Protein AF-A0A3S4KQR3-F1 (afdb_monomer_lite)

Sequence (135 aa):
MPHRGNVVDRVIEGAYEVVGVFDRIEEKRDAMQSLVLPPPARQALAQAALTYRYGDEHQPVTTADILTPRRREDYGKDLWSAYQTIQENMLKGGISGRSARGKRIHTHAIHSIDTDIKLNRALWVMAETLLESLR

Structure (mmCIF, N/CA/C/O backbone):
data_AF-A0A3S4KQR3-F1
#
_entry.id   AF-A0A3S4KQR3-F1
#
loop_
_atom_site.group_PDB
_atom_site.id
_atom_site.type_symbol
_atom_site.label_atom_id
_atom_site.label_alt_id
_atom_site.label_comp_id
_atom_site.label_asym_id
_atom_site.label_entity_id
_atom_site.label_seq_id
_atom_site.pdbx_PDB_ins_code
_atom_site.Cartn_x
_atom_site.Cartn_y
_atom_site.Cartn_z
_atom_site.occupancy
_atom_site.B_iso_or_equiv
_atom_site.auth_seq_id
_atom_site.auth_comp_id
_atom_site.auth_asym_id
_atom_site.auth_atom_id
_atom_site.pdbx_PDB_model_num
ATOM 1 N N . MET A 1 1 ? -29.773 23.445 -37.449 1.00 36.78 1 MET A N 1
ATOM 2 C CA . MET A 1 1 ? -29.630 22.204 -36.655 1.00 36.78 1 MET A CA 1
ATOM 3 C C . MET A 1 1 ? -28.129 21.928 -36.481 1.00 36.78 1 MET A C 1
ATOM 5 O O . MET A 1 1 ? -27.427 22.104 -37.463 1.00 36.78 1 MET A O 1
ATOM 9 N N . PRO A 1 2 ? -27.622 21.508 -35.309 1.00 41.12 2 PRO A N 1
ATOM 10 C CA . PRO A 1 2 ? -27.648 22.285 -34.062 1.00 41.12 2 PRO A CA 1
ATOM 11 C C . PRO A 1 2 ? -26.336 22.264 -33.217 1.00 41.12 2 PRO A C 1
ATOM 13 O O . PRO A 1 2 ? -25.526 21.354 -33.303 1.00 41.12 2 PRO A O 1
ATOM 16 N N . HIS A 1 3 ? -26.241 23.273 -32.339 1.00 39.50 3 HIS A N 1
ATOM 17 C CA . HIS A 1 3 ? -25.741 23.298 -30.946 1.00 39.50 3 HIS A CA 1
ATOM 18 C C . HIS A 1 3 ? -24.269 22.969 -30.591 1.00 39.50 3 HIS A C 1
ATOM 20 O O . HIS A 1 3 ? -23.909 21.850 -30.245 1.00 39.50 3 HIS A O 1
ATOM 26 N N . ARG A 1 4 ? -23.472 24.049 -30.464 1.00 45.78 4 ARG A N 1
ATOM 27 C CA . ARG A 1 4 ? -22.329 24.192 -29.534 1.00 45.78 4 ARG A CA 1
ATOM 28 C C . ARG A 1 4 ? -22.824 24.285 -28.082 1.00 45.78 4 ARG A C 1
ATOM 30 O O . ARG A 1 4 ? -22.742 25.338 -27.455 1.00 45.78 4 ARG A O 1
ATOM 37 N N . GLY A 1 5 ? -23.388 23.200 -27.576 1.00 43.41 5 GLY A N 1
ATOM 38 C CA . GLY A 1 5 ? -23.821 23.094 -26.191 1.00 43.41 5 GLY A CA 1
ATOM 39 C C . GLY A 1 5 ? -23.070 21.972 -25.497 1.00 43.41 5 GLY A C 1
ATOM 40 O O . GLY A 1 5 ? -23.108 20.837 -25.957 1.00 43.41 5 GLY A O 1
ATOM 41 N N . ASN A 1 6 ? -22.487 22.305 -24.349 1.00 45.47 6 ASN A N 1
ATOM 42 C CA . ASN A 1 6 ? -22.357 21.399 -23.215 1.00 45.47 6 ASN A CA 1
ATOM 43 C C . ASN A 1 6 ? -21.036 20.632 -22.985 1.00 45.47 6 ASN A C 1
ATOM 45 O O . ASN A 1 6 ? -21.008 19.411 -22.856 1.00 45.47 6 ASN A O 1
ATOM 49 N N . VAL A 1 7 ? -19.928 21.371 -22.859 1.00 46.19 7 VAL A N 1
ATOM 50 C CA . VAL A 1 7 ? -18.719 20.876 -22.157 1.00 46.19 7 VAL A CA 1
ATOM 51 C C . VAL A 1 7 ? -18.692 21.351 -20.695 1.00 46.19 7 VAL A C 1
ATOM 53 O O . VAL A 1 7 ? -17.913 20.849 -19.896 1.00 46.19 7 VAL A O 1
ATOM 56 N N . VAL A 1 8 ? -19.573 22.285 -20.319 1.00 43.06 8 VAL A N 1
ATOM 57 C CA . VAL A 1 8 ? -19.559 22.921 -18.994 1.00 43.06 8 VAL A CA 1
ATOM 58 C C . VAL A 1 8 ? -20.591 22.310 -18.032 1.00 43.06 8 VAL A C 1
ATOM 60 O O . VAL A 1 8 ? -20.283 22.221 -16.847 1.00 43.06 8 VAL A O 1
ATOM 63 N N . ASP A 1 9 ? -21.723 21.750 -18.489 1.00 39.97 9 ASP A N 1
ATOM 64 C CA . ASP A 1 9 ? -22.685 21.134 -17.549 1.00 39.97 9 ASP A CA 1
ATOM 65 C C . ASP A 1 9 ? -22.246 19.731 -17.095 1.00 39.97 9 ASP A C 1
ATOM 67 O O . ASP A 1 9 ? -22.599 19.304 -16.000 1.00 39.97 9 ASP A O 1
ATOM 71 N N . ARG A 1 10 ? -21.365 19.045 -17.846 1.00 45.94 10 ARG A N 1
ATOM 72 C CA . ARG A 1 10 ? -20.752 17.773 -17.396 1.00 45.94 10 ARG A CA 1
ATOM 73 C C . ARG A 1 10 ? -19.724 17.936 -16.273 1.00 45.94 10 ARG A C 1
ATOM 75 O O . ARG A 1 10 ? -19.326 16.945 -15.671 1.00 45.94 10 ARG A O 1
ATOM 8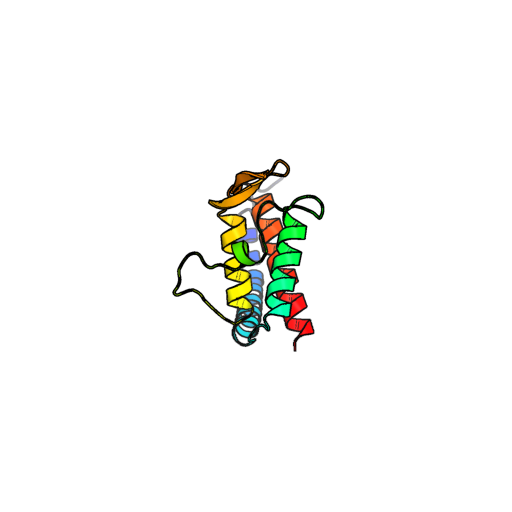2 N N . VAL A 1 11 ? -19.280 19.162 -15.997 1.00 50.12 11 VAL A N 1
ATOM 83 C CA . VAL A 1 11 ? -18.317 19.446 -14.920 1.00 50.12 11 VAL A CA 1
ATOM 84 C C . VAL A 1 11 ? -19.037 19.727 -13.598 1.00 50.12 11 VAL A C 1
ATOM 86 O O . VAL A 1 11 ? -18.478 19.478 -12.534 1.00 50.12 11 VAL A O 1
ATOM 89 N N . ILE A 1 12 ? -20.295 20.177 -13.645 1.00 43.34 12 ILE A N 1
ATOM 90 C CA . ILE A 1 12 ? -21.064 20.523 -12.441 1.00 43.34 12 ILE A CA 1
ATOM 91 C C . ILE A 1 12 ? -21.876 19.323 -11.929 1.00 43.34 12 ILE A C 1
ATOM 93 O O . ILE A 1 12 ? -21.999 19.149 -10.720 1.00 43.34 12 ILE A O 1
ATOM 97 N N . GLU A 1 13 ? -22.333 18.427 -12.808 1.00 44.50 13 GLU A N 1
ATOM 98 C CA . GLU A 1 13 ? -23.033 17.199 -12.390 1.00 44.50 13 GLU A CA 1
ATOM 99 C C . GLU A 1 13 ? -22.081 16.174 -11.740 1.00 44.50 13 GLU A C 1
ATOM 101 O O . GLU A 1 13 ? -22.450 15.482 -10.795 1.00 44.50 13 GLU A O 1
ATOM 106 N N . GLY A 1 14 ? -20.803 16.176 -12.143 1.00 43.69 14 GLY A N 1
ATOM 107 C CA . GLY A 1 14 ? -19.749 15.435 -11.449 1.00 43.69 14 GLY A CA 1
ATOM 108 C C . GLY A 1 14 ? -19.423 15.999 -10.064 1.00 43.69 14 GLY A C 1
ATOM 109 O O . GLY A 1 14 ? -19.020 15.244 -9.192 1.00 43.69 14 GLY A O 1
ATOM 110 N N . ALA A 1 15 ? -19.628 17.295 -9.810 1.00 45.69 15 ALA A N 1
ATOM 111 C CA . ALA A 1 15 ? -19.251 17.911 -8.537 1.00 45.69 15 ALA A CA 1
ATOM 112 C C . ALA A 1 15 ? -20.152 17.485 -7.360 1.00 45.69 15 ALA A C 1
ATOM 114 O O . ALA A 1 15 ? -19.666 17.432 -6.235 1.00 45.69 15 ALA A O 1
ATOM 115 N N . TYR A 1 16 ? -21.421 17.123 -7.595 1.00 39.41 16 TYR A N 1
ATOM 116 C CA . TYR A 1 16 ? -22.332 16.671 -6.529 1.00 39.41 16 TYR A CA 1
ATOM 117 C C . TYR A 1 16 ? -22.244 15.160 -6.235 1.00 39.41 16 TYR A C 1
ATOM 119 O O . TYR A 1 16 ? -22.359 14.776 -5.072 1.00 39.41 16 TYR A O 1
ATOM 127 N N . GLU A 1 17 ? -21.958 14.303 -7.226 1.00 52.72 17 GLU A N 1
ATOM 128 C CA . GLU A 1 17 ? -21.594 12.894 -6.964 1.00 52.72 17 GLU A CA 1
ATOM 129 C C . GLU A 1 17 ? -20.221 12.780 -6.286 1.00 52.72 17 GLU A C 1
ATOM 131 O O . GLU A 1 17 ? -20.015 11.930 -5.420 1.00 52.72 17 GLU A O 1
ATOM 136 N N . VAL A 1 18 ? -19.288 13.667 -6.635 1.00 51.22 18 VAL A N 1
ATOM 137 C CA . VAL A 1 18 ? -17.931 13.671 -6.084 1.00 51.22 18 VAL A CA 1
ATOM 138 C C . VAL A 1 18 ? -17.901 14.068 -4.601 1.00 51.22 18 VAL A C 1
ATOM 140 O O . VAL A 1 18 ? -17.107 13.493 -3.862 1.00 51.22 18 VAL A O 1
ATOM 143 N N . VAL A 1 19 ? -18.796 14.946 -4.121 1.00 56.25 19 VAL A N 1
ATOM 144 C CA . VAL A 1 19 ? -18.887 15.279 -2.680 1.00 56.25 19 VAL A CA 1
ATOM 145 C C . VAL A 1 19 ? -19.230 14.040 -1.841 1.00 56.25 19 VAL A C 1
ATOM 147 O O . VAL A 1 19 ? -18.502 13.723 -0.907 1.00 56.25 19 VAL A O 1
ATOM 150 N N . GLY A 1 20 ? -20.249 13.261 -2.227 1.00 60.88 20 GLY A N 1
ATOM 151 C CA . GLY A 1 20 ? -20.616 12.040 -1.492 1.00 60.88 20 GLY A CA 1
ATOM 152 C C . GLY A 1 20 ? -19.605 10.891 -1.631 1.00 60.88 20 GLY A C 1
ATOM 153 O O . GLY A 1 20 ? -19.560 9.989 -0.793 1.00 60.88 20 GLY A O 1
ATOM 154 N N . VAL A 1 21 ? -18.782 10.900 -2.684 1.00 67.50 21 VAL A N 1
ATOM 155 C CA . VAL A 1 21 ? -17.651 9.971 -2.831 1.00 67.50 21 VAL A CA 1
ATOM 156 C C . VAL A 1 21 ? -16.503 10.359 -1.899 1.00 67.50 21 VAL A C 1
ATOM 158 O O . VAL A 1 21 ? -15.882 9.466 -1.323 1.00 67.50 21 VAL A O 1
ATOM 161 N N . PHE A 1 22 ? -16.240 11.655 -1.707 1.00 71.75 22 PHE A N 1
ATOM 162 C CA . PHE A 1 22 ? -15.216 12.114 -0.769 1.00 71.75 22 PHE A CA 1
ATOM 163 C C . PHE A 1 22 ? -15.554 11.760 0.678 1.00 71.75 22 PHE A C 1
ATOM 165 O O . PHE A 1 22 ? -14.682 11.215 1.349 1.00 71.75 22 PHE A O 1
ATOM 172 N N . ASP A 1 23 ? -16.805 11.948 1.110 1.00 78.38 23 ASP A N 1
ATOM 173 C CA . ASP A 1 23 ? -17.236 11.576 2.468 1.00 78.38 23 ASP A CA 1
ATOM 174 C C . ASP A 1 23 ? -16.991 10.080 2.737 1.00 78.38 23 ASP A C 1
ATOM 176 O O . ASP A 1 23 ? -16.414 9.697 3.751 1.00 78.38 23 ASP A O 1
ATOM 180 N N . ARG A 1 24 ? -17.326 9.209 1.776 1.00 82.62 24 ARG A N 1
ATOM 181 C CA . ARG A 1 24 ? -17.087 7.758 1.895 1.00 82.62 24 ARG A CA 1
ATOM 182 C C . ARG A 1 24 ? -15.602 7.398 1.927 1.00 82.62 24 ARG A C 1
ATOM 184 O O . ARG A 1 24 ? -15.212 6.467 2.631 1.00 82.62 24 ARG A O 1
ATOM 191 N N . ILE A 1 25 ? -14.774 8.093 1.146 1.00 85.62 25 ILE A N 1
ATOM 192 C CA . ILE A 1 25 ? -13.316 7.905 1.159 1.00 85.62 25 ILE A CA 1
ATOM 193 C C . ILE A 1 25 ? -12.748 8.331 2.515 1.00 85.62 25 ILE A C 1
ATOM 195 O O . ILE A 1 25 ? -11.888 7.632 3.052 1.00 85.62 25 ILE A O 1
ATOM 199 N N . GLU A 1 26 ? -13.228 9.443 3.070 1.00 88.44 26 GLU A N 1
ATOM 200 C CA . GLU A 1 26 ? -12.821 9.944 4.381 1.00 88.44 26 GLU A CA 1
ATOM 201 C C . GLU A 1 26 ? -13.234 8.976 5.496 1.00 88.44 26 GLU A C 1
ATOM 203 O O . GLU A 1 26 ? -12.379 8.533 6.258 1.00 88.44 26 GLU A O 1
ATOM 208 N N . GLU A 1 27 ? -14.482 8.501 5.501 1.00 91.38 27 GLU A N 1
ATOM 209 C CA . GLU A 1 27 ? -14.955 7.480 6.445 1.00 91.38 27 GLU A CA 1
ATOM 210 C C . GLU A 1 27 ? -14.121 6.188 6.387 1.00 91.38 27 GLU A C 1
ATOM 212 O O . GLU A 1 27 ? -13.750 5.615 7.418 1.00 91.38 27 GLU A O 1
ATOM 217 N N . LYS A 1 28 ? -13.806 5.699 5.178 1.00 91.31 28 LYS A N 1
ATOM 218 C CA . LYS A 1 28 ? -12.972 4.499 4.999 1.00 91.31 28 LYS A CA 1
ATOM 219 C C . LYS A 1 28 ? -11.538 4.748 5.454 1.00 91.31 28 LYS A C 1
ATOM 221 O O . LYS A 1 28 ? -10.964 3.884 6.117 1.00 91.31 28 LYS A O 1
ATOM 226 N N . ARG A 1 29 ? -10.970 5.918 5.157 1.00 93.94 29 ARG A N 1
ATOM 227 C CA . ARG A 1 29 ? -9.656 6.326 5.665 1.00 93.94 29 ARG A CA 1
ATOM 228 C C . ARG A 1 29 ? -9.645 6.330 7.191 1.00 93.94 29 ARG A C 1
ATOM 230 O O . ARG A 1 29 ? -8.754 5.715 7.772 1.00 93.94 29 ARG A O 1
ATOM 237 N N . ASP A 1 30 ? -10.619 6.961 7.832 1.00 94.94 30 ASP A N 1
ATOM 238 C CA . ASP A 1 30 ? -10.702 7.058 9.293 1.00 94.94 30 ASP A CA 1
ATOM 239 C C . ASP A 1 30 ? -10.844 5.675 9.938 1.00 94.94 30 ASP A C 1
ATOM 241 O O . ASP A 1 30 ? -10.195 5.359 10.943 1.00 94.94 30 ASP A O 1
ATOM 245 N N . ALA A 1 31 ? -11.622 4.794 9.308 1.00 95.88 31 ALA A N 1
ATOM 246 C CA . ALA A 1 31 ? -11.728 3.399 9.709 1.00 95.88 31 ALA A CA 1
ATOM 247 C C . ALA A 1 31 ? -10.388 2.651 9.606 1.00 95.88 31 ALA A C 1
ATOM 249 O O . ALA A 1 31 ? -10.027 1.914 10.526 1.00 95.88 31 ALA A O 1
ATOM 250 N N . MET A 1 32 ? -9.637 2.843 8.517 1.00 96.50 32 MET A N 1
ATOM 251 C CA . MET A 1 32 ? -8.308 2.249 8.343 1.00 96.50 32 MET A CA 1
ATOM 252 C C . MET A 1 32 ? -7.284 2.822 9.333 1.00 96.50 32 MET A C 1
ATOM 254 O O . MET A 1 32 ? -6.439 2.074 9.819 1.00 96.50 32 MET A O 1
ATOM 258 N N . GLN A 1 33 ? -7.357 4.118 9.649 1.00 95.88 33 GLN A N 1
ATOM 259 C CA . GLN A 1 33 ? -6.495 4.770 10.644 1.00 95.88 33 GLN A CA 1
ATOM 260 C C . GLN A 1 33 ? -6.766 4.265 12.064 1.00 95.88 33 GLN A C 1
ATOM 262 O O . GLN A 1 33 ? -5.847 4.148 12.872 1.00 95.88 33 GLN A O 1
ATOM 267 N N . SER A 1 34 ? -8.019 3.926 12.360 1.00 96.00 34 SER A N 1
ATOM 268 C CA . SER A 1 34 ? -8.428 3.397 13.664 1.00 96.00 34 SER A CA 1
ATOM 269 C C . SER A 1 34 ? -8.044 1.925 13.868 1.00 96.00 34 SER A C 1
ATOM 271 O O . SER A 1 34 ? -7.976 1.453 15.004 1.00 96.00 34 SER A O 1
ATOM 273 N N . LEU A 1 35 ? -7.786 1.181 12.787 1.00 95.69 35 LEU A N 1
ATOM 274 C CA . LEU A 1 35 ? -7.445 -0.237 12.842 1.00 95.69 35 LEU A CA 1
ATOM 275 C C . LEU A 1 35 ? -5.928 -0.433 12.947 1.00 95.69 35 LEU A C 1
ATOM 277 O O . LEU A 1 35 ? -5.211 -0.334 11.951 1.00 95.69 35 LEU A O 1
ATOM 281 N N . VAL A 1 36 ? -5.442 -0.801 14.136 1.00 96.06 36 VAL A N 1
ATOM 282 C CA . VAL A 1 36 ? -4.063 -1.288 14.306 1.00 96.06 36 VAL A CA 1
ATOM 283 C C . VAL A 1 36 ? -3.892 -2.575 13.506 1.00 96.06 36 VAL A C 1
ATOM 285 O O . VAL A 1 36 ? -4.578 -3.562 13.759 1.00 96.06 36 VAL A O 1
ATOM 288 N N . LEU A 1 37 ? -2.960 -2.576 12.557 1.00 94.94 37 LEU A N 1
ATOM 289 C CA . LEU A 1 37 ? -2.766 -3.688 11.642 1.00 94.94 37 LEU A CA 1
ATOM 290 C C . LEU A 1 37 ? -1.786 -4.714 12.237 1.00 94.94 37 LEU A C 1
ATOM 292 O O . LEU A 1 37 ? -0.608 -4.390 12.433 1.00 94.94 37 LEU A O 1
ATOM 296 N N . PRO A 1 38 ? -2.214 -5.965 12.495 1.00 94.38 38 PRO A N 1
ATOM 297 C CA . PRO A 1 38 ? -1.314 -7.001 12.987 1.00 94.38 38 PRO A CA 1
ATOM 298 C C . PRO A 1 38 ? -0.162 -7.264 12.003 1.00 94.38 38 PRO A C 1
ATOM 300 O O . PRO A 1 38 ? -0.380 -7.221 10.787 1.00 94.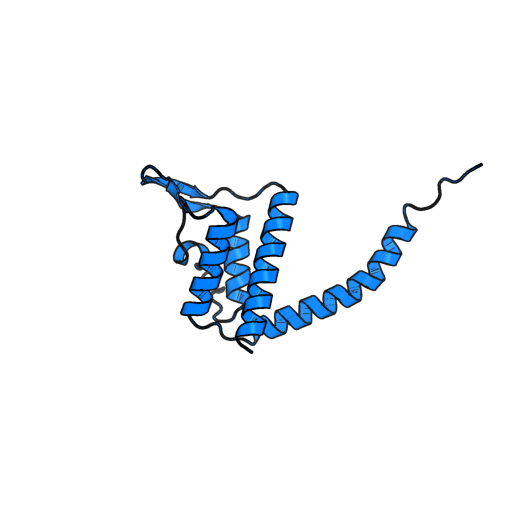38 38 PRO A O 1
ATOM 303 N N . PRO A 1 39 ? 1.052 -7.612 12.475 1.00 93.88 39 PRO A N 1
ATOM 304 C CA . PRO A 1 39 ? 2.193 -7.854 11.591 1.00 93.88 39 PRO A CA 1
ATOM 305 C C . PRO A 1 39 ? 1.934 -8.866 10.456 1.00 93.88 39 PRO A C 1
ATOM 307 O O . PRO A 1 39 ? 2.324 -8.562 9.326 1.00 93.88 39 PRO A O 1
ATOM 310 N N . PRO A 1 40 ? 1.236 -10.005 10.675 1.00 95.31 40 PRO A N 1
ATOM 311 C CA . PRO A 1 40 ? 0.914 -10.934 9.589 1.00 95.31 40 PRO A CA 1
ATOM 312 C C . PRO A 1 40 ? 0.010 -10.317 8.515 1.00 95.31 40 PRO A C 1
ATOM 314 O O . PRO A 1 40 ? 0.257 -10.496 7.327 1.00 95.31 40 PRO A O 1
ATOM 317 N N . ALA A 1 41 ? -0.995 -9.531 8.915 1.00 95.00 41 ALA A N 1
ATOM 318 C CA . ALA A 1 41 ? -1.893 -8.845 7.986 1.00 95.00 41 ALA A CA 1
ATOM 319 C C . ALA A 1 41 ? -1.158 -7.751 7.192 1.00 95.00 41 ALA A C 1
ATOM 321 O O . ALA A 1 41 ? -1.351 -7.616 5.985 1.00 95.00 41 ALA A O 1
ATOM 322 N N . ARG A 1 42 ? -0.238 -7.026 7.844 1.00 95.81 42 ARG A N 1
ATOM 323 C CA . ARG A 1 42 ? 0.646 -6.046 7.193 1.00 95.81 42 ARG A CA 1
ATOM 324 C C . ARG A 1 42 ? 1.536 -6.696 6.132 1.00 95.81 42 ARG A C 1
ATOM 326 O O . ARG A 1 42 ? 1.691 -6.148 5.043 1.00 95.81 42 ARG A O 1
ATOM 333 N N . GLN A 1 43 ? 2.100 -7.864 6.432 1.00 96.44 43 GLN A N 1
ATOM 334 C CA . GLN A 1 43 ? 2.892 -8.634 5.471 1.00 96.44 43 GLN A CA 1
ATOM 335 C C . GLN A 1 43 ? 2.036 -9.192 4.331 1.00 96.44 43 GLN A C 1
ATOM 337 O O . GLN A 1 43 ? 2.467 -9.131 3.183 1.00 96.44 43 GLN A O 1
ATOM 342 N N . ALA A 1 44 ? 0.828 -9.680 4.621 1.00 96.69 44 ALA A N 1
ATOM 343 C CA . ALA A 1 44 ? -0.095 -10.189 3.609 1.00 96.69 44 ALA A CA 1
ATOM 344 C C . ALA A 1 44 ? -0.514 -9.098 2.610 1.00 96.69 44 ALA A C 1
ATOM 346 O O . ALA A 1 44 ? -0.464 -9.328 1.403 1.00 96.69 44 ALA A O 1
ATOM 347 N N . LEU A 1 45 ? -0.833 -7.891 3.094 1.00 96.50 45 LEU A N 1
ATOM 348 C CA . LEU A 1 45 ? -1.138 -6.739 2.239 1.00 96.50 45 LEU A CA 1
ATOM 349 C C . LEU A 1 45 ? 0.044 -6.393 1.321 1.00 96.50 45 LEU A C 1
ATOM 351 O O . LEU A 1 45 ? -0.126 -6.228 0.114 1.00 96.50 45 LEU A O 1
ATOM 355 N N . ALA A 1 46 ? 1.254 -6.334 1.881 1.00 97.25 46 ALA A N 1
ATOM 356 C CA . ALA A 1 46 ? 2.471 -6.090 1.114 1.00 97.25 46 ALA A CA 1
ATOM 357 C C . ALA A 1 46 ? 2.724 -7.191 0.068 1.00 97.25 46 ALA A C 1
ATOM 359 O O . ALA A 1 46 ? 3.078 -6.894 -1.071 1.00 97.25 46 ALA A O 1
ATOM 360 N N . GLN A 1 47 ? 2.506 -8.459 0.419 1.00 97.38 47 GLN A N 1
ATOM 361 C CA . GLN A 1 47 ? 2.688 -9.572 -0.510 1.00 97.38 47 GLN A CA 1
ATOM 362 C C . GLN A 1 47 ? 1.678 -9.520 -1.662 1.00 97.38 47 GLN A C 1
ATOM 364 O O . GLN A 1 47 ? 2.061 -9.700 -2.820 1.00 97.38 47 GLN A O 1
ATOM 369 N N . ALA A 1 48 ? 0.408 -9.229 -1.371 1.00 96.75 48 ALA A N 1
ATOM 370 C CA . ALA A 1 48 ? -0.622 -9.049 -2.392 1.00 96.75 48 ALA A CA 1
ATOM 371 C C . ALA A 1 48 ? -0.260 -7.903 -3.352 1.00 96.75 48 ALA A C 1
ATOM 373 O O . ALA A 1 48 ? -0.360 -8.051 -4.570 1.00 96.75 48 ALA A O 1
ATOM 374 N N . ALA A 1 49 ? 0.257 -6.797 -2.813 1.00 96.69 49 ALA A N 1
ATOM 375 C CA . ALA A 1 49 ? 0.715 -5.657 -3.595 1.00 96.69 49 ALA A CA 1
ATOM 376 C C . ALA A 1 49 ? 1.890 -6.005 -4.532 1.00 96.69 49 ALA A C 1
ATOM 378 O O . ALA A 1 49 ? 1.864 -5.662 -5.718 1.00 96.69 49 ALA A O 1
ATOM 379 N N . LEU A 1 50 ? 2.907 -6.723 -4.038 1.00 96.44 50 LEU A N 1
ATOM 380 C CA . LEU A 1 50 ? 4.027 -7.176 -4.874 1.00 96.44 50 LEU A CA 1
ATOM 381 C C . LEU A 1 50 ? 3.564 -8.111 -5.986 1.00 96.44 50 LEU A C 1
ATOM 383 O O . LEU A 1 50 ? 3.966 -7.937 -7.135 1.00 96.44 50 LEU A O 1
ATOM 387 N N . THR A 1 51 ? 2.685 -9.048 -5.644 1.00 96.19 51 THR A N 1
ATOM 388 C CA . THR A 1 51 ? 2.121 -10.022 -6.581 1.00 96.19 51 THR A CA 1
ATOM 389 C C . THR A 1 51 ? 1.326 -9.325 -7.679 1.00 96.19 51 THR A C 1
ATOM 391 O O . THR A 1 51 ? 1.509 -9.615 -8.856 1.00 96.19 51 THR A O 1
ATOM 394 N N . TYR A 1 52 ? 0.525 -8.318 -7.331 1.00 94.88 52 TYR A N 1
ATOM 395 C CA . TYR A 1 52 ? -0.215 -7.535 -8.317 1.00 94.88 52 TYR A CA 1
ATOM 396 C C . TYR A 1 52 ? 0.699 -6.763 -9.278 1.00 94.88 52 TYR A C 1
ATOM 398 O O . TYR A 1 52 ? 0.413 -6.675 -10.470 1.00 94.88 52 TYR A O 1
ATOM 406 N N . ARG A 1 53 ? 1.809 -6.197 -8.784 1.00 93.19 53 ARG A N 1
ATOM 407 C CA . ARG A 1 53 ? 2.706 -5.380 -9.617 1.00 93.19 53 ARG A CA 1
ATOM 408 C C . ARG A 1 53 ? 3.690 -6.194 -10.451 1.00 93.19 53 ARG A C 1
ATOM 410 O O . ARG A 1 53 ? 4.019 -5.779 -11.560 1.00 93.19 53 ARG A O 1
ATOM 417 N N . TYR A 1 54 ? 4.226 -7.271 -9.892 1.00 92.56 54 TYR A N 1
ATOM 418 C CA . TYR A 1 54 ? 5.353 -8.006 -10.468 1.00 92.56 54 TYR A CA 1
ATOM 419 C C . TYR A 1 54 ? 5.008 -9.448 -10.854 1.00 92.56 54 TYR A C 1
ATOM 421 O O . TYR A 1 54 ? 5.812 -10.091 -11.524 1.00 92.56 54 TYR A O 1
ATOM 429 N N . GLY A 1 55 ? 3.832 -9.948 -10.469 1.00 93.44 55 GLY A N 1
ATOM 430 C CA . GLY A 1 55 ? 3.462 -11.354 -10.607 1.00 93.44 55 GLY A CA 1
ATOM 431 C C . GLY A 1 55 ? 4.125 -12.255 -9.560 1.00 93.44 55 GLY A C 1
ATOM 432 O O . GLY A 1 55 ? 4.779 -11.787 -8.620 1.00 93.44 55 GLY A O 1
ATOM 433 N N . ASP A 1 56 ? 3.944 -13.564 -9.746 1.00 90.44 56 ASP A N 1
ATOM 434 C CA . ASP A 1 56 ? 4.436 -14.612 -8.840 1.00 90.44 56 ASP A CA 1
ATOM 435 C C . ASP A 1 56 ? 5.867 -15.080 -9.148 1.00 90.44 56 ASP A C 1
ATOM 437 O O . ASP A 1 56 ? 6.499 -15.710 -8.305 1.00 90.44 56 ASP A O 1
ATOM 441 N N . GLU A 1 57 ? 6.396 -14.792 -10.342 1.00 88.06 57 GLU A N 1
ATOM 442 C CA . GLU A 1 57 ? 7.690 -15.333 -10.779 1.00 88.06 57 GLU A CA 1
ATOM 443 C C . GLU A 1 57 ? 8.878 -14.711 -10.033 1.00 88.06 57 GLU A C 1
ATOM 445 O O . GLU A 1 57 ? 9.566 -15.374 -9.259 1.00 88.06 57 GLU A O 1
ATOM 450 N N . HIS A 1 58 ? 9.159 -13.431 -10.298 1.00 92.25 58 HIS A N 1
ATOM 451 C CA . HIS A 1 58 ? 10.299 -12.726 -9.720 1.00 92.25 58 HIS A CA 1
ATOM 452 C C . HIS A 1 58 ? 9.899 -11.334 -9.255 1.00 92.25 58 HIS A C 1
ATOM 454 O O . HIS A 1 58 ? 9.610 -10.442 -10.056 1.00 92.25 58 HIS A O 1
ATOM 460 N N . GLN A 1 59 ? 9.984 -11.123 -7.946 1.00 95.25 59 GLN A N 1
ATOM 461 C CA . GLN A 1 59 ? 9.741 -9.834 -7.316 1.00 95.25 59 GLN A CA 1
ATOM 462 C C . GLN A 1 59 ? 11.094 -9.183 -6.999 1.00 95.25 59 GLN A C 1
ATOM 464 O O . GLN A 1 59 ? 11.906 -9.759 -6.273 1.00 95.25 59 GLN A O 1
ATOM 469 N N . PRO A 1 60 ? 11.393 -7.990 -7.546 1.00 94.50 60 PRO A N 1
ATOM 470 C CA . PRO A 1 60 ? 12.706 -7.378 -7.381 1.00 94.50 60 PRO A CA 1
ATOM 471 C C . PRO A 1 60 ? 12.961 -6.848 -5.968 1.00 94.50 60 PRO A C 1
ATOM 473 O O . PRO A 1 60 ? 14.107 -6.558 -5.633 1.00 94.50 60 PRO A O 1
ATOM 476 N N . VAL A 1 61 ? 11.910 -6.692 -5.169 1.00 96.62 61 VAL A N 1
ATOM 477 C CA . VAL A 1 61 ? 11.923 -6.139 -3.813 1.00 96.62 61 VAL A CA 1
ATOM 478 C C . VAL A 1 61 ? 11.104 -7.033 -2.894 1.00 96.62 61 VAL A C 1
ATOM 480 O O . VAL A 1 61 ? 10.233 -7.770 -3.353 1.00 96.62 61 VAL A O 1
ATOM 483 N N . THR A 1 62 ? 11.384 -6.961 -1.600 1.00 96.38 62 THR A N 1
ATOM 484 C CA . THR A 1 62 ? 10.695 -7.740 -0.570 1.00 96.38 62 THR A CA 1
ATOM 485 C C . THR A 1 62 ? 9.533 -6.964 0.044 1.00 96.38 62 THR A C 1
ATOM 487 O O . THR A 1 62 ? 9.423 -5.743 -0.094 1.00 96.38 62 THR A O 1
ATOM 490 N N . THR A 1 63 ? 8.675 -7.669 0.784 1.00 96.69 63 THR A N 1
ATOM 491 C CA . THR A 1 63 ? 7.609 -7.042 1.576 1.00 96.69 63 THR A CA 1
ATOM 492 C C . THR A 1 63 ? 8.172 -6.056 2.597 1.00 96.69 63 THR A C 1
ATOM 494 O O . THR A 1 63 ? 7.599 -4.990 2.787 1.00 96.69 63 THR A O 1
ATOM 497 N N . ALA A 1 64 ? 9.323 -6.354 3.208 1.00 95.25 64 ALA A N 1
ATOM 498 C CA . ALA A 1 64 ? 9.995 -5.446 4.135 1.00 95.25 64 ALA A CA 1
ATOM 499 C C . ALA A 1 64 ? 10.437 -4.143 3.449 1.00 95.25 64 ALA A C 1
ATOM 501 O O . ALA A 1 64 ? 10.259 -3.062 4.014 1.00 95.25 64 ALA A O 1
ATOM 502 N N . ASP A 1 65 ? 10.946 -4.233 2.217 1.00 95.62 65 ASP A N 1
ATOM 503 C CA . ASP A 1 65 ? 11.406 -3.063 1.467 1.00 95.62 65 ASP A CA 1
ATOM 504 C C . ASP A 1 65 ? 10.250 -2.102 1.159 1.00 95.62 65 ASP A C 1
ATOM 506 O O . ASP A 1 65 ? 10.378 -0.896 1.359 1.00 95.62 65 ASP A O 1
ATOM 510 N N . ILE A 1 66 ? 9.096 -2.625 0.726 1.00 96.00 66 ILE A N 1
ATOM 511 C CA . ILE A 1 66 ? 7.921 -1.791 0.420 1.00 96.00 66 ILE A CA 1
ATOM 512 C C . ILE A 1 66 ? 7.133 -1.360 1.663 1.00 96.00 66 ILE A C 1
ATOM 514 O O . ILE A 1 66 ? 6.344 -0.425 1.574 1.00 96.00 66 ILE A O 1
ATOM 518 N N . LEU A 1 67 ? 7.351 -2.002 2.815 1.00 96.00 67 LEU A N 1
ATOM 519 C CA . LEU A 1 67 ? 6.775 -1.620 4.110 1.00 96.00 67 LEU A CA 1
ATOM 520 C C . LEU A 1 67 ? 7.637 -0.629 4.895 1.00 96.00 67 LEU A C 1
ATOM 522 O O . LEU A 1 67 ? 7.215 -0.214 5.978 1.00 96.00 67 LEU A O 1
ATOM 526 N N . THR A 1 68 ? 8.819 -0.284 4.382 1.00 94.69 68 THR A N 1
ATOM 527 C CA . THR A 1 68 ? 9.726 0.700 4.975 1.00 94.69 68 THR A CA 1
ATOM 528 C C . THR A 1 68 ? 9.322 2.098 4.501 1.00 94.69 68 THR A C 1
ATOM 530 O O . THR A 1 68 ? 9.504 2.406 3.321 1.00 94.69 68 THR A O 1
ATOM 533 N N . PRO A 1 69 ? 8.779 2.965 5.375 1.00 92.62 69 PRO A N 1
ATOM 534 C CA . PRO A 1 69 ? 8.448 4.335 5.008 1.00 92.62 69 PRO A CA 1
ATOM 535 C C . PRO A 1 69 ? 9.700 5.121 4.618 1.00 92.62 69 PRO A C 1
ATOM 537 O O . PRO A 1 69 ? 10.800 4.873 5.123 1.00 92.62 69 PRO A O 1
ATOM 540 N N . ARG A 1 70 ? 9.534 6.102 3.726 1.00 89.50 70 ARG A N 1
ATOM 541 C CA . ARG A 1 70 ? 10.650 6.937 3.256 1.00 89.50 70 ARG A CA 1
ATOM 542 C C . ARG A 1 70 ? 11.182 7.878 4.331 1.00 89.50 70 ARG A C 1
ATOM 544 O O . ARG A 1 70 ? 12.360 8.229 4.284 1.00 89.50 70 ARG A O 1
ATOM 551 N N . ARG A 1 71 ? 10.337 8.280 5.285 1.00 87.44 71 ARG A N 1
ATOM 552 C CA . ARG A 1 71 ? 10.728 9.059 6.465 1.00 87.44 71 ARG A CA 1
ATOM 553 C C . ARG A 1 71 ? 10.460 8.253 7.724 1.00 87.44 71 ARG A C 1
ATOM 555 O O . ARG A 1 71 ? 9.492 7.505 7.804 1.00 87.44 71 ARG A O 1
ATOM 562 N N . ARG A 1 72 ? 11.335 8.386 8.721 1.00 79.25 72 ARG A N 1
ATOM 563 C CA . ARG A 1 72 ? 11.217 7.605 9.961 1.00 79.25 72 ARG A CA 1
ATOM 564 C C . ARG A 1 72 ? 10.038 8.050 10.826 1.00 79.25 72 ARG A C 1
ATOM 566 O O . ARG A 1 72 ? 9.522 7.237 11.582 1.00 79.25 72 ARG A O 1
ATOM 573 N N . GLU A 1 73 ? 9.605 9.299 10.712 1.00 82.50 73 GLU A N 1
ATOM 574 C CA . GLU A 1 73 ? 8.403 9.791 11.387 1.00 82.50 73 GLU A CA 1
ATOM 575 C C . GLU A 1 73 ? 7.097 9.166 10.860 1.00 82.50 73 GLU A C 1
ATOM 577 O O . GLU A 1 73 ? 6.119 9.117 11.598 1.00 82.50 73 GLU A O 1
ATOM 582 N N . ASP A 1 74 ? 7.099 8.600 9.648 1.00 82.69 74 ASP A N 1
ATOM 583 C CA . ASP A 1 74 ? 5.902 8.050 8.992 1.00 82.69 74 ASP A CA 1
ATOM 584 C C . ASP A 1 74 ? 5.628 6.576 9.370 1.00 82.69 74 ASP A C 1
ATOM 586 O O . ASP A 1 74 ? 4.808 5.898 8.746 1.00 82.69 74 ASP A O 1
ATOM 590 N N . TYR A 1 75 ? 6.316 6.033 10.385 1.00 80.75 75 TYR A N 1
ATOM 591 C CA . TYR A 1 75 ? 6.073 4.672 10.878 1.00 80.75 75 TYR A CA 1
ATOM 592 C C . TYR A 1 75 ? 4.743 4.574 11.635 1.00 80.75 75 TYR A C 1
ATOM 594 O O . TYR A 1 75 ? 4.693 4.548 12.865 1.00 80.75 75 TYR A O 1
ATOM 602 N N . GLY A 1 76 ? 3.655 4.435 10.883 1.00 86.81 76 GLY A N 1
ATOM 603 C CA . GLY A 1 76 ? 2.362 4.048 11.428 1.00 86.81 76 GLY A CA 1
ATOM 604 C C . GLY A 1 76 ? 2.227 2.537 11.637 1.00 86.81 76 GLY A C 1
ATOM 605 O O . GLY A 1 76 ? 2.906 1.707 11.008 1.00 86.81 76 GLY A O 1
ATOM 606 N N . LYS A 1 77 ? 1.344 2.180 12.572 1.00 92.06 77 LYS A N 1
ATOM 607 C CA . LYS A 1 77 ? 0.981 0.789 12.906 1.00 92.06 77 LYS A CA 1
ATOM 608 C C . LYS A 1 77 ? -0.408 0.414 12.397 1.00 92.06 77 LYS A C 1
ATOM 610 O O . LYS A 1 77 ? -0.778 -0.752 12.471 1.00 92.06 77 LYS A O 1
ATOM 615 N N . ASP A 1 78 ? -1.164 1.388 11.922 1.00 95.94 78 ASP A N 1
ATOM 616 C CA . ASP A 1 78 ? -2.510 1.232 11.401 1.00 95.94 78 ASP A CA 1
ATOM 617 C C . ASP A 1 78 ? -2.522 0.828 9.918 1.00 95.94 78 ASP A C 1
ATOM 619 O O . ASP A 1 78 ? -1.506 0.889 9.211 1.00 95.94 78 ASP A O 1
ATOM 623 N N . LEU A 1 79 ? -3.687 0.375 9.458 1.00 96.69 79 LEU A N 1
ATOM 624 C CA . LEU A 1 79 ? -3.889 -0.075 8.085 1.00 96.69 79 LEU A CA 1
ATOM 625 C C . LEU A 1 79 ? -3.690 1.056 7.073 1.00 96.69 79 LEU A C 1
ATOM 627 O O . LEU A 1 79 ? -3.088 0.827 6.023 1.00 96.69 79 LEU A O 1
ATOM 631 N N . TRP A 1 80 ? -4.130 2.271 7.401 1.00 96.00 80 TRP A N 1
ATOM 632 C CA . TRP A 1 80 ? -3.977 3.428 6.520 1.00 96.00 80 TRP A CA 1
ATOM 633 C C . TRP A 1 80 ? -2.503 3.738 6.252 1.00 96.00 80 TRP A C 1
ATOM 635 O O . TRP A 1 80 ? -2.083 3.862 5.103 1.00 96.00 80 TRP A O 1
ATOM 645 N N . SER A 1 81 ? -1.691 3.791 7.304 1.00 95.19 81 SER A N 1
ATOM 646 C CA . SER A 1 81 ? -0.255 4.040 7.210 1.00 95.19 81 SER A CA 1
ATOM 647 C C . SER A 1 81 ? 0.477 2.938 6.442 1.00 95.19 81 SER A C 1
ATOM 649 O O . SER A 1 81 ? 1.387 3.227 5.659 1.00 95.19 81 SER A O 1
ATOM 651 N N . ALA A 1 82 ? 0.076 1.673 6.617 1.00 95.94 82 ALA A N 1
ATOM 652 C CA . ALA A 1 82 ? 0.623 0.559 5.844 1.00 95.94 82 ALA A CA 1
ATOM 653 C C . ALA A 1 82 ? 0.276 0.677 4.350 1.00 95.94 82 ALA A C 1
ATOM 655 O O . ALA A 1 82 ? 1.173 0.573 3.511 1.00 95.94 82 ALA A O 1
ATOM 656 N N . TYR A 1 83 ? -0.992 0.949 4.026 1.00 95.50 83 TYR A N 1
ATOM 657 C CA . TYR A 1 83 ? -1.460 1.194 2.660 1.00 95.50 83 TYR A CA 1
ATOM 658 C C . TYR A 1 83 ? -0.693 2.350 2.001 1.00 95.50 83 TYR A C 1
ATOM 660 O O . TYR A 1 83 ? -0.110 2.164 0.932 1.00 95.50 83 TYR A O 1
ATOM 668 N N . GLN A 1 84 ? -0.607 3.503 2.670 1.00 95.12 84 GLN A N 1
ATOM 669 C CA . GLN A 1 84 ? 0.100 4.684 2.168 1.00 95.12 84 GLN A CA 1
ATOM 670 C C . GLN A 1 84 ? 1.585 4.409 1.926 1.00 95.12 84 GLN A C 1
ATOM 672 O O . GLN A 1 84 ? 2.123 4.786 0.887 1.00 95.12 84 GLN A O 1
ATOM 677 N N . THR A 1 85 ? 2.244 3.708 2.852 1.00 96.75 85 THR A N 1
ATOM 678 C CA . THR A 1 85 ? 3.663 3.351 2.713 1.00 96.75 85 THR A CA 1
ATOM 679 C C . THR A 1 85 ? 3.892 2.471 1.486 1.00 96.75 85 THR A C 1
ATOM 681 O O . THR A 1 85 ? 4.790 2.742 0.688 1.00 96.75 85 THR A O 1
ATOM 684 N N . ILE A 1 86 ? 3.064 1.436 1.307 1.00 96.50 86 ILE A N 1
ATOM 685 C CA . ILE A 1 86 ? 3.140 0.528 0.156 1.00 96.50 86 ILE A CA 1
ATOM 686 C C . ILE A 1 86 ? 2.899 1.302 -1.142 1.00 96.50 86 ILE A C 1
ATOM 688 O O . ILE A 1 86 ? 3.688 1.188 -2.082 1.00 96.50 86 ILE A O 1
ATOM 692 N N . GLN A 1 87 ? 1.844 2.116 -1.181 1.00 95.44 87 GLN A N 1
ATOM 693 C CA . GLN A 1 87 ? 1.467 2.912 -2.342 1.00 95.44 87 GLN A CA 1
ATOM 694 C C . GLN A 1 87 ? 2.596 3.856 -2.758 1.00 95.44 87 GLN A C 1
ATOM 696 O O . GLN A 1 87 ? 3.061 3.797 -3.898 1.00 95.44 87 GLN A O 1
ATOM 701 N N . GLU A 1 88 ? 3.130 4.642 -1.825 1.00 95.00 88 GLU A N 1
ATOM 702 C CA . GLU A 1 88 ? 4.205 5.586 -2.111 1.00 95.00 88 GLU A CA 1
ATOM 703 C C . GLU A 1 88 ? 5.458 4.869 -2.627 1.00 95.00 88 GLU A C 1
ATOM 705 O O . GLU A 1 88 ? 6.086 5.293 -3.605 1.00 95.00 88 GLU A O 1
ATOM 710 N N . ASN A 1 89 ? 5.836 3.771 -1.976 1.00 96.00 89 ASN A N 1
ATOM 711 C CA . ASN A 1 89 ? 6.995 2.979 -2.357 1.00 96.00 89 ASN A CA 1
ATOM 712 C C . ASN A 1 89 ? 6.841 2.390 -3.757 1.00 96.00 89 ASN A C 1
ATOM 714 O O . ASN A 1 89 ? 7.774 2.449 -4.568 1.00 96.00 89 ASN A O 1
ATOM 718 N N . MET A 1 90 ? 5.653 1.892 -4.083 1.00 94.12 90 MET A N 1
ATOM 719 C CA . MET A 1 90 ? 5.408 1.315 -5.390 1.00 94.12 90 MET A CA 1
ATOM 720 C C . MET A 1 90 ? 5.333 2.377 -6.490 1.00 94.12 90 MET A C 1
ATOM 722 O O . MET A 1 90 ? 5.944 2.189 -7.543 1.00 94.12 90 MET A O 1
ATOM 726 N N . LEU A 1 91 ? 4.676 3.508 -6.253 1.00 93.44 91 LEU A N 1
ATOM 727 C CA . LEU A 1 91 ? 4.563 4.563 -7.257 1.00 93.44 91 LEU A CA 1
ATOM 728 C C . LEU A 1 91 ? 5.883 5.272 -7.523 1.00 93.44 91 LEU A C 1
ATOM 730 O O . LEU A 1 91 ? 6.294 5.411 -8.675 1.00 93.44 91 LEU A O 1
ATOM 734 N N . LYS A 1 92 ? 6.574 5.705 -6.466 1.00 94.56 92 LYS A N 1
ATOM 735 C CA . LYS A 1 92 ? 7.788 6.518 -6.606 1.00 94.56 92 LYS A CA 1
ATOM 736 C C . LYS A 1 92 ? 9.026 5.692 -6.963 1.00 94.56 92 LYS A C 1
ATOM 738 O O . LYS A 1 92 ? 10.005 6.258 -7.440 1.00 94.56 92 LYS A O 1
ATOM 743 N N . GLY A 1 93 ? 9.016 4.375 -6.741 1.00 94.00 93 GLY A N 1
ATOM 744 C CA . GLY A 1 93 ? 10.166 3.512 -7.025 1.00 94.00 93 GLY A CA 1
ATOM 745 C C . GLY A 1 93 ? 11.434 3.924 -6.259 1.00 94.00 93 GLY A C 1
ATOM 746 O O . GLY A 1 93 ? 11.372 4.466 -5.161 1.00 94.00 93 GLY A O 1
ATOM 747 N N . GLY A 1 94 ? 12.619 3.658 -6.800 1.00 94.25 94 GLY A N 1
ATOM 748 C CA . GLY A 1 94 ? 13.904 3.971 -6.161 1.00 94.25 94 GLY A CA 1
ATOM 749 C C . GLY A 1 94 ? 14.297 3.019 -5.025 1.00 94.25 94 GLY A C 1
ATOM 750 O O . GLY A 1 94 ? 15.356 3.182 -4.420 1.00 94.25 94 GLY A O 1
ATOM 751 N N . ILE A 1 95 ? 13.492 1.993 -4.761 1.00 95.81 95 ILE A N 1
ATOM 752 C CA . ILE A 1 95 ? 13.761 0.975 -3.743 1.00 95.81 95 ILE A CA 1
ATOM 753 C C . ILE A 1 95 ? 14.878 0.068 -4.247 1.00 95.81 95 ILE A C 1
ATOM 755 O O . ILE A 1 95 ? 14.832 -0.387 -5.392 1.00 95.81 95 ILE A O 1
ATOM 759 N N . SER A 1 96 ? 15.886 -0.182 -3.412 1.00 95.06 96 SER A N 1
ATOM 760 C CA . SER A 1 96 ? 16.959 -1.109 -3.766 1.00 95.06 96 SER A CA 1
ATOM 761 C C . SER A 1 96 ? 16.419 -2.536 -3.821 1.00 95.06 96 SER A C 1
ATOM 763 O O . SER A 1 96 ? 15.723 -2.974 -2.915 1.00 95.06 96 SER A O 1
ATOM 765 N N . GLY A 1 97 ? 16.751 -3.251 -4.889 1.00 94.44 97 GLY A N 1
ATOM 766 C CA . GLY A 1 97 ? 16.265 -4.596 -5.145 1.00 94.44 97 GLY A CA 1
ATOM 767 C C . GLY A 1 97 ? 17.281 -5.454 -5.889 1.00 94.44 97 GLY A C 1
ATOM 768 O O . GLY A 1 97 ? 18.428 -5.048 -6.124 1.00 94.44 97 GLY A O 1
ATOM 769 N N . ARG A 1 98 ? 16.858 -6.651 -6.295 1.00 95.12 98 ARG A N 1
ATOM 770 C CA . ARG A 1 98 ? 17.654 -7.569 -7.117 1.00 95.12 98 ARG A CA 1
ATOM 771 C C . ARG A 1 98 ? 16.891 -8.008 -8.359 1.00 95.12 98 ARG A C 1
ATOM 773 O O . ARG A 1 98 ? 15.701 -8.289 -8.309 1.00 95.12 98 ARG A O 1
ATOM 780 N N . SER A 1 99 ? 17.580 -8.071 -9.493 1.00 92.94 99 SER A N 1
ATOM 781 C CA . SER A 1 99 ? 17.013 -8.657 -10.711 1.00 92.94 99 SER A CA 1
ATOM 782 C C . SER A 1 99 ? 16.896 -10.179 -10.590 1.00 92.94 99 SER A C 1
ATOM 784 O O . SER A 1 99 ? 17.527 -10.779 -9.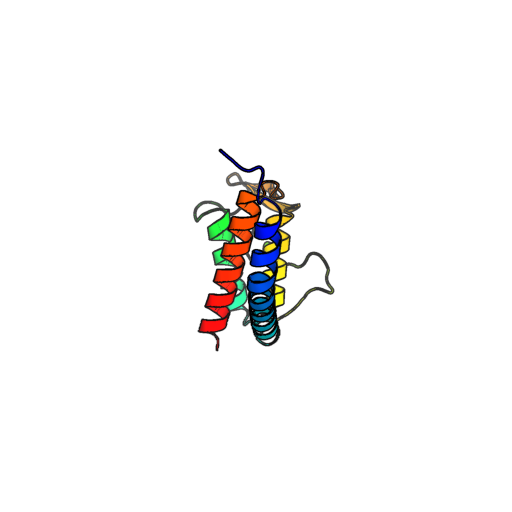720 1.00 92.94 99 SER A O 1
ATOM 786 N N . ALA A 1 100 ? 16.181 -10.816 -11.521 1.00 91.25 100 ALA A N 1
ATOM 787 C CA . ALA A 1 100 ? 16.100 -12.279 -11.610 1.00 91.25 100 ALA A CA 1
ATOM 788 C C . ALA A 1 100 ? 17.481 -12.956 -11.753 1.00 91.25 100 ALA A C 1
ATOM 790 O O . ALA A 1 100 ? 17.659 -14.113 -11.400 1.00 91.25 100 ALA A O 1
ATOM 791 N N . ARG A 1 101 ? 18.496 -12.217 -12.229 1.00 93.19 101 ARG A N 1
ATOM 792 C CA . ARG A 1 101 ? 19.897 -12.672 -12.325 1.00 93.19 101 ARG A CA 1
ATOM 793 C C . ARG A 1 101 ? 20.747 -12.298 -11.100 1.00 93.19 101 ARG A C 1
ATOM 795 O O . ARG A 1 101 ? 21.968 -12.379 -11.154 1.00 93.19 101 ARG A O 1
ATOM 802 N N . GLY A 1 102 ? 20.134 -11.799 -10.027 1.00 91.06 102 GLY A N 1
ATOM 803 C CA . GLY A 1 102 ? 20.803 -11.424 -8.777 1.00 91.06 102 GLY A CA 1
ATOM 804 C C . GLY A 1 102 ? 21.551 -10.083 -8.790 1.00 91.06 102 GLY A C 1
ATOM 805 O O . GLY A 1 102 ? 22.148 -9.717 -7.776 1.00 91.06 102 GLY A O 1
ATOM 806 N N . LYS A 1 103 ? 21.518 -9.317 -9.891 1.00 95.50 103 LYS A N 1
ATOM 807 C CA . LYS A 1 103 ? 22.180 -8.002 -9.982 1.00 95.50 103 LYS A CA 1
ATOM 808 C C . LYS A 1 103 ? 21.436 -6.973 -9.127 1.00 95.50 103 LYS A C 1
ATOM 810 O O . LYS A 1 103 ? 20.208 -6.929 -9.162 1.00 95.50 103 LYS A O 1
ATOM 815 N N . ARG A 1 104 ? 22.170 -6.108 -8.415 1.00 95.94 104 ARG A N 1
ATOM 816 C CA . ARG A 1 104 ? 21.589 -4.959 -7.697 1.00 95.94 104 ARG A CA 1
ATOM 817 C C . ARG A 1 104 ? 20.922 -3.999 -8.681 1.00 95.94 104 ARG A C 1
ATOM 819 O O . ARG A 1 104 ? 21.539 -3.609 -9.673 1.00 95.94 104 ARG A O 1
ATOM 826 N N . ILE A 1 105 ? 19.687 -3.620 -8.383 1.00 96.38 105 ILE A N 1
ATOM 827 C CA . ILE A 1 105 ? 18.885 -2.676 -9.166 1.00 96.38 105 ILE A CA 1
ATOM 828 C C . ILE A 1 105 ? 18.147 -1.712 -8.234 1.00 96.38 105 ILE A C 1
ATOM 830 O O . ILE A 1 105 ? 18.110 -1.918 -7.020 1.00 96.38 105 ILE A O 1
ATOM 834 N N . HIS A 1 106 ? 17.539 -0.684 -8.816 1.00 96.50 106 HIS A N 1
ATOM 835 C CA . HIS A 1 106 ? 16.503 0.108 -8.164 1.00 96.50 106 HIS A CA 1
ATOM 836 C C . HIS A 1 106 ? 15.186 -0.071 -8.915 1.00 96.50 106 HIS A C 1
ATOM 838 O O . HIS A 1 106 ? 15.186 -0.202 -10.140 1.00 96.50 106 HIS A O 1
ATOM 844 N N . THR A 1 107 ? 14.068 -0.090 -8.192 1.00 94.75 107 THR A N 1
ATOM 845 C CA . THR A 1 107 ? 12.743 -0.087 -8.819 1.00 94.75 107 THR A CA 1
ATOM 846 C C . THR A 1 107 ? 12.518 1.219 -9.575 1.00 94.75 107 THR A C 1
ATOM 848 O O . THR A 1 107 ? 12.981 2.279 -9.159 1.00 94.75 107 THR A O 1
ATOM 851 N N . HIS A 1 108 ? 11.803 1.164 -10.694 1.00 92.88 108 HIS A N 1
ATOM 852 C CA . HIS A 1 108 ? 11.443 2.366 -11.443 1.00 92.88 108 HIS A CA 1
ATOM 853 C C . HIS A 1 108 ? 10.145 2.974 -10.908 1.00 92.88 108 HIS A C 1
ATOM 855 O O . HIS A 1 108 ? 9.251 2.251 -10.449 1.00 92.88 108 HIS A O 1
ATOM 861 N N . ALA A 1 109 ? 10.053 4.301 -10.974 1.00 93.44 109 ALA A N 1
ATOM 862 C CA . ALA A 1 109 ? 8.808 5.012 -10.733 1.00 93.44 109 ALA A CA 1
ATOM 863 C C . ALA A 1 109 ? 7.779 4.670 -11.821 1.00 93.44 109 ALA A C 1
ATOM 865 O O . ALA A 1 109 ? 8.135 4.360 -12.962 1.00 93.44 109 ALA A O 1
ATOM 866 N N . ILE A 1 110 ? 6.500 4.724 -11.465 1.00 91.25 110 ILE A N 1
ATOM 867 C CA . ILE A 1 110 ? 5.407 4.590 -12.425 1.00 91.25 110 ILE A CA 1
ATOM 868 C C . ILE A 1 110 ? 5.132 5.974 -13.013 1.00 91.25 110 ILE A C 1
ATOM 870 O O . ILE A 1 110 ? 4.781 6.900 -12.293 1.00 91.25 110 ILE A O 1
ATOM 874 N N . HIS A 1 111 ? 5.316 6.113 -14.327 1.00 88.69 111 HIS A N 1
ATOM 875 C CA . HIS A 1 111 ? 5.078 7.371 -15.050 1.00 88.69 111 HIS A CA 1
ATOM 876 C C . HIS A 1 111 ? 3.796 7.357 -15.893 1.00 88.69 111 HIS A C 1
ATOM 878 O O . HIS A 1 111 ? 3.354 8.403 -16.358 1.00 88.69 111 HIS A O 1
ATOM 884 N N . SER A 1 112 ? 3.205 6.180 -16.116 1.00 89.12 112 SER A N 1
ATOM 885 C CA . SER A 1 112 ? 1.940 6.055 -16.841 1.00 89.12 112 SER A CA 1
ATOM 886 C C . SER A 1 112 ? 0.772 6.299 -15.893 1.00 89.12 112 SER A C 1
ATOM 888 O O . SER A 1 112 ? 0.636 5.586 -14.899 1.00 89.12 112 SER A O 1
ATOM 890 N N . ILE A 1 113 ? -0.081 7.262 -16.249 1.00 79.38 113 ILE A N 1
ATOM 891 C CA . ILE A 1 113 ? -1.313 7.590 -15.519 1.00 79.38 113 ILE A CA 1
ATOM 892 C C . ILE A 1 113 ? -2.221 6.356 -15.418 1.00 79.38 113 ILE A C 1
ATOM 894 O O . ILE A 1 113 ? -2.737 6.061 -14.346 1.00 79.38 113 ILE A O 1
ATOM 898 N N . ASP A 1 114 ? -2.369 5.578 -16.494 1.00 83.06 114 ASP A N 1
ATOM 899 C CA . ASP A 1 114 ? -3.224 4.385 -16.485 1.00 83.06 114 ASP A CA 1
ATOM 900 C C . ASP A 1 114 ? -2.716 3.311 -15.517 1.00 83.06 114 ASP A C 1
ATOM 902 O O . ASP A 1 114 ? -3.500 2.681 -14.804 1.00 83.06 114 ASP A O 1
ATOM 906 N N . THR A 1 115 ? -1.400 3.090 -15.481 1.00 86.25 115 THR A N 1
ATOM 907 C CA . THR A 1 115 ? -0.782 2.130 -14.556 1.00 86.25 115 THR A CA 1
ATOM 908 C C . THR A 1 115 ? -0.873 2.618 -13.112 1.00 86.25 115 THR A C 1
ATOM 910 O O . THR A 1 115 ? -1.144 1.817 -12.219 1.00 86.25 115 THR A O 1
ATOM 913 N N . ASP A 1 116 ? -0.682 3.919 -12.890 1.00 85.00 116 ASP A N 1
ATOM 914 C CA . ASP A 1 116 ? -0.826 4.564 -11.585 1.00 85.00 116 ASP A CA 1
ATOM 915 C C . ASP A 1 116 ? -2.257 4.407 -11.043 1.00 85.00 116 ASP A C 1
ATOM 917 O O . ASP A 1 116 ? -2.458 3.828 -9.974 1.00 85.00 116 ASP A O 1
ATOM 921 N N . ILE A 1 117 ? -3.271 4.782 -11.832 1.00 85.12 117 ILE A N 1
ATOM 922 C CA . ILE A 1 117 ? -4.690 4.632 -11.470 1.00 85.12 117 ILE A CA 1
ATOM 923 C C . ILE A 1 117 ? -5.032 3.169 -11.156 1.00 85.12 117 ILE A C 1
ATOM 925 O O . ILE A 1 117 ? -5.687 2.889 -10.150 1.00 85.12 117 ILE A O 1
ATOM 929 N N . LYS A 1 118 ? -4.585 2.218 -11.989 1.00 88.75 118 LYS A N 1
ATOM 930 C CA . LYS A 1 118 ? -4.857 0.785 -11.782 1.00 88.75 118 LYS A CA 1
ATOM 931 C C . LYS A 1 118 ? -4.212 0.246 -10.513 1.00 88.75 118 LYS A C 1
ATOM 933 O O . LYS A 1 118 ? -4.841 -0.550 -9.819 1.00 88.75 118 LYS A O 1
ATOM 938 N N . LEU A 1 119 ? -2.973 0.635 -10.221 1.00 91.12 119 LEU A N 1
ATOM 939 C CA . LEU A 1 119 ? -2.295 0.198 -9.007 1.00 91.12 119 LEU A CA 1
ATOM 940 C C . LEU A 1 119 ? -2.930 0.824 -7.765 1.00 91.12 119 LEU A C 1
ATOM 942 O O . LEU A 1 119 ? -3.246 0.092 -6.833 1.00 91.12 119 LEU A O 1
ATOM 946 N N . ASN A 1 120 ? -3.184 2.133 -7.769 1.00 90.75 120 ASN A N 1
ATOM 947 C CA . ASN A 1 120 ? -3.829 2.812 -6.644 1.00 90.75 120 ASN A CA 1
ATOM 948 C C . ASN A 1 120 ? -5.198 2.210 -6.333 1.00 90.75 120 ASN A C 1
ATOM 950 O O . ASN A 1 120 ? -5.486 1.899 -5.180 1.00 90.75 120 ASN A O 1
ATOM 954 N N . ARG A 1 121 ? -6.016 1.959 -7.363 1.00 90.31 121 ARG A N 1
ATOM 955 C CA . ARG A 1 121 ? -7.320 1.314 -7.189 1.00 90.31 121 ARG A CA 1
ATOM 956 C C . ARG A 1 121 ? -7.192 -0.093 -6.607 1.00 90.31 121 ARG A C 1
ATOM 958 O O . ARG A 1 121 ? -7.962 -0.448 -5.722 1.00 90.31 121 ARG A O 1
ATOM 965 N N . ALA A 1 122 ? -6.242 -0.892 -7.089 1.00 93.06 122 ALA A N 1
ATOM 966 C CA . ALA A 1 122 ? -6.032 -2.241 -6.573 1.00 93.06 122 ALA A CA 1
ATOM 967 C C . ALA A 1 122 ? -5.586 -2.227 -5.104 1.00 93.06 122 ALA A C 1
ATOM 969 O O . ALA A 1 122 ? -6.150 -2.957 -4.294 1.00 93.06 122 ALA A O 1
ATOM 970 N N . LEU A 1 123 ? -4.632 -1.363 -4.746 1.00 94.00 123 LEU A N 1
ATOM 971 C CA . LEU A 1 123 ? -4.158 -1.221 -3.368 1.00 94.00 123 LEU A CA 1
ATOM 972 C C . LEU A 1 123 ? -5.271 -0.748 -2.424 1.00 94.00 123 LEU A C 1
ATOM 974 O O . LEU A 1 123 ? -5.373 -1.261 -1.311 1.00 94.00 123 LEU A O 1
ATOM 978 N N . TRP A 1 124 ? -6.124 0.177 -2.876 1.00 94.38 124 TRP A N 1
ATOM 979 C CA . TRP A 1 124 ? -7.283 0.634 -2.108 1.00 94.38 124 TRP A CA 1
ATOM 980 C C . TRP A 1 124 ? -8.255 -0.513 -1.823 1.00 94.38 124 TRP A C 1
ATOM 982 O O . TRP A 1 124 ? -8.584 -0.771 -0.669 1.00 94.38 124 TRP A O 1
ATOM 992 N N . VAL A 1 125 ? -8.646 -1.265 -2.858 1.00 94.31 125 VAL A N 1
ATOM 993 C CA . VAL A 1 125 ? -9.566 -2.406 -2.717 1.00 94.31 125 VAL A CA 1
ATOM 994 C C . VAL A 1 125 ? -8.977 -3.494 -1.812 1.00 94.31 125 VAL A C 1
ATOM 996 O O . VAL A 1 125 ? -9.698 -4.066 -0.995 1.00 94.31 125 VAL A O 1
ATOM 999 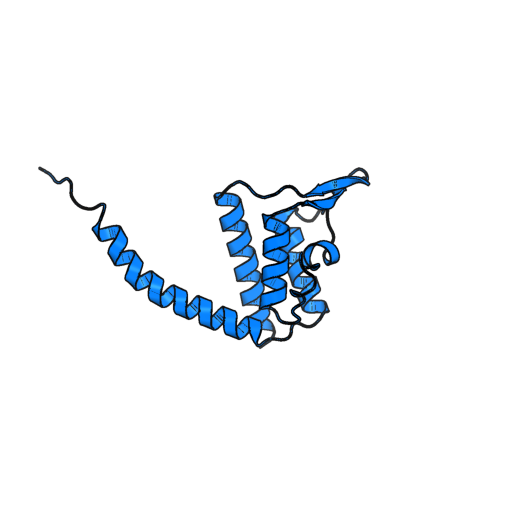N N . MET A 1 126 ? -7.671 -3.769 -1.904 1.00 95.88 126 MET A N 1
ATOM 1000 C CA . MET A 1 126 ? -6.997 -4.703 -0.991 1.00 95.88 126 MET A CA 1
ATOM 1001 C C . MET A 1 126 ? -7.084 -4.234 0.465 1.00 95.88 126 MET A C 1
ATOM 1003 O O . MET A 1 126 ? -7.369 -5.042 1.349 1.00 95.88 126 MET A O 1
ATOM 1007 N N . ALA A 1 127 ? -6.865 -2.941 0.721 1.00 94.62 127 ALA A N 1
ATOM 1008 C CA . ALA A 1 127 ? -6.974 -2.373 2.059 1.00 94.62 127 ALA A CA 1
ATOM 1009 C C . ALA A 1 127 ? -8.423 -2.402 2.576 1.00 94.62 127 ALA A C 1
ATOM 1011 O O . ALA A 1 127 ? -8.642 -2.792 3.718 1.00 94.62 127 ALA A O 1
ATOM 1012 N N . GLU A 1 128 ? -9.420 -2.070 1.751 1.00 93.56 128 GLU A N 1
ATOM 1013 C CA . GLU A 1 128 ? -10.839 -2.164 2.130 1.00 93.56 128 GLU A CA 1
ATOM 1014 C C . GLU A 1 128 ? -11.261 -3.596 2.458 1.00 93.56 128 GLU A C 1
ATOM 1016 O O . GLU A 1 128 ? -11.884 -3.829 3.491 1.00 93.56 128 GLU A O 1
ATOM 1021 N N . THR A 1 129 ? -10.867 -4.560 1.624 1.00 93.69 129 THR A N 1
ATOM 1022 C CA . THR A 1 129 ? -11.159 -5.983 1.853 1.00 93.69 129 THR A CA 1
ATOM 1023 C C . THR A 1 129 ? -10.541 -6.453 3.170 1.00 93.69 129 THR A C 1
ATOM 1025 O O . THR A 1 129 ? -11.171 -7.168 3.949 1.00 93.69 129 THR A O 1
ATOM 1028 N N . LEU A 1 130 ? -9.308 -6.020 3.452 1.00 94.56 130 LEU A N 1
ATOM 1029 C CA . LEU A 1 130 ? -8.619 -6.358 4.692 1.00 94.56 130 LEU A CA 1
ATOM 1030 C C . LEU A 1 130 ? -9.290 -5.709 5.910 1.00 94.56 130 LEU A C 1
ATOM 1032 O O . LEU A 1 1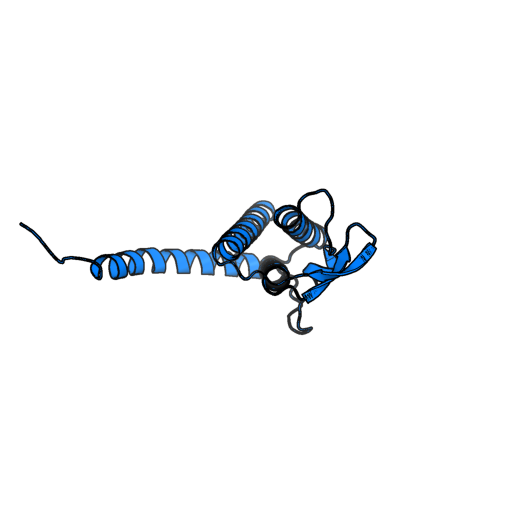30 ? -9.477 -6.383 6.921 1.00 94.56 130 LEU A O 1
ATOM 1036 N N . LEU A 1 131 ? -9.697 -4.441 5.799 1.00 93.94 131 LEU A N 1
ATOM 1037 C CA . LEU A 1 131 ? -10.461 -3.726 6.823 1.00 93.94 131 LEU A CA 1
ATOM 1038 C C . LEU A 1 131 ? -11.768 -4.456 7.154 1.00 93.94 131 LEU A C 1
ATOM 1040 O O . LEU A 1 131 ? -12.100 -4.607 8.324 1.00 93.94 131 LEU A O 1
ATOM 1044 N N . GLU A 1 132 ? -12.499 -4.910 6.138 1.00 93.06 132 GLU A N 1
ATOM 1045 C CA . GLU A 1 132 ? -13.757 -5.645 6.306 1.00 93.06 132 GLU A CA 1
ATOM 1046 C C . GLU A 1 132 ? -13.545 -7.033 6.919 1.00 93.06 132 GLU A C 1
ATOM 1048 O O . GLU A 1 132 ? -14.366 -7.469 7.715 1.00 93.06 132 GLU A O 1
ATOM 1053 N N . SER A 1 133 ? -12.426 -7.699 6.615 1.00 92.50 133 SER A N 1
ATOM 1054 C CA . SER A 1 133 ? -12.091 -9.016 7.182 1.00 92.50 133 SER A CA 1
ATOM 1055 C C . SER A 1 133 ? -11.619 -8.993 8.643 1.00 92.50 133 SER A C 1
ATOM 1057 O O . SER A 1 133 ? -11.625 -10.032 9.300 1.00 92.50 133 SER A O 1
ATOM 1059 N N . LEU A 1 134 ? -11.150 -7.838 9.130 1.00 88.75 134 LEU A N 1
ATOM 1060 C CA . LEU A 1 134 ? -10.576 -7.659 10.472 1.00 88.75 134 LEU A CA 1
ATOM 1061 C C . LEU A 1 134 ? -11.513 -6.919 11.440 1.00 88.75 134 LEU A C 1
ATOM 1063 O O . LEU A 1 134 ? -11.157 -6.749 12.607 1.00 88.75 134 LEU A O 1
ATOM 1067 N N . ARG A 1 135 ? -12.665 -6.453 10.950 1.00 77.12 135 ARG A N 1
ATOM 1068 C CA . ARG A 1 135 ? -13.767 -5.923 11.759 1.00 77.12 135 ARG A CA 1
ATOM 1069 C C . ARG A 1 135 ? -14.626 -7.057 12.303 1.00 77.12 135 ARG A C 1
ATOM 1071 O O . ARG A 1 135 ? -15.088 -6.899 13.453 1.00 77.12 135 ARG A O 1
#

Foldseek 3Di:
DDDPDDPPVVVVVVVVVVVVVVVVVVVLLVLQLPAQADPVRLQVLLVVLQCVVPNDPDRFDHSVQQQDAPDPVLDDRTLNSSLVSNLCCAQCWQGWGADPVRDIDTGHHDPDPVVNVVSNVVSSVSSSVSSVVVD

Radius of gyration: 18.53 Å; chains: 1; bounding box: 52×40×51 Å

Organism: Escherichia coli (NCBI:txid562)

InterPro domains:
  IPR026325 Protein of unknown function DUF932 [PF06067] (2-124)

pLDDT: mean 85.4, std 17.42, range [36.78, 97.38]

Secondary structure (DSSP, 8-state):
------SSHHHHHHHHHHHHHHHHHHHHHHHHHHSBPPHHHHHHHHHHHHHHHH-SS--SS-HHHHTS-SSGGG---BHHHHHHHHHHHHHH---EEE-TTS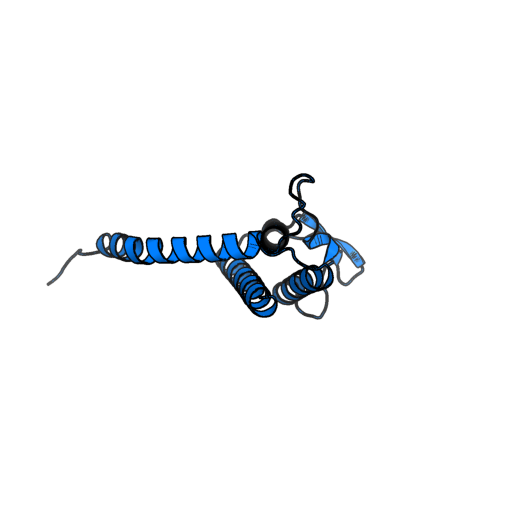-EEEPPPP--HHHHHHHHHHHHHHHHHHHHHH-